Protein AF-A0A5P1E4Q1-F1 (afdb_monomer_lite)

pLDDT: mean 75.55, std 17.25, range [30.95, 95.62]

InterPro domains:
  IPR004159 Putative S-adenosyl-L-methionine-dependent methyltransferase [PF03141] (43-93)
  IPR004159 Putative S-adenosyl-L-methionine-dependent methyltransferase [PTHR10108] (2-93)

Foldseek 3Di:
DDPVVLLVVLLVVCVPCVVVVFDPVPPPDDDDPDDDDDPPPRPQAAEAEAQDCPQVSNVVSCVVVVRNYQYHYHHDPVDDDNPVNCVVVVVDGPDDPPPDDDDD

Radius of gyration: 17.23 Å; chains: 1; bounding box: 42×38×37 Å

Secondary structure (DSSP, 8-state):
--HHHHHHHHHHHHHHHGGGGSGGGTTTSPPPTTS-----------EEEETT-TTSHHHHHHHHTT---EEEE---TTS---HHHHHHTT---TT---------

Structure (mmCIF, N/CA/C/O backbone):
data_AF-A0A5P1E4Q1-F1
#
_entry.id   AF-A0A5P1E4Q1-F1
#
loop_
_atom_site.group_PDB
_atom_site.id
_atom_site.type_symbol
_atom_site.label_atom_id
_atom_site.label_alt_id
_atom_site.label_comp_id
_atom_site.label_asym_id
_atom_site.label_entity_id
_atom_site.label_seq_id
_atom_site.pdbx_PDB_ins_code
_atom_site.Cartn_x
_atom_site.Cartn_y
_atom_site.Cartn_z
_atom_site.occupancy
_atom_site.B_iso_or_equiv
_atom_site.auth_seq_id
_atom_site.auth_comp_id
_atom_site.auth_asym_id
_atom_site.auth_atom_id
_atom_site.pdbx_PDB_model_num
ATOM 1 N N . MET A 1 1 ? 16.641 -6.407 -5.308 1.00 63.12 1 MET A N 1
ATOM 2 C CA . MET A 1 1 ? 15.874 -6.290 -4.055 1.00 63.12 1 MET A CA 1
ATOM 3 C C . MET A 1 1 ? 15.305 -7.660 -3.767 1.00 63.12 1 MET A C 1
ATOM 5 O O . MET A 1 1 ? 14.721 -8.235 -4.678 1.00 63.12 1 MET A O 1
ATOM 9 N N . ASP A 1 2 ? 15.568 -8.203 -2.584 1.00 84.50 2 ASP A N 1
ATOM 10 C CA . ASP A 1 2 ? 15.054 -9.510 -2.172 1.00 84.50 2 ASP A CA 1
ATOM 11 C C . ASP A 1 2 ? 13.613 -9.373 -1.643 1.00 84.50 2 ASP A C 1
ATOM 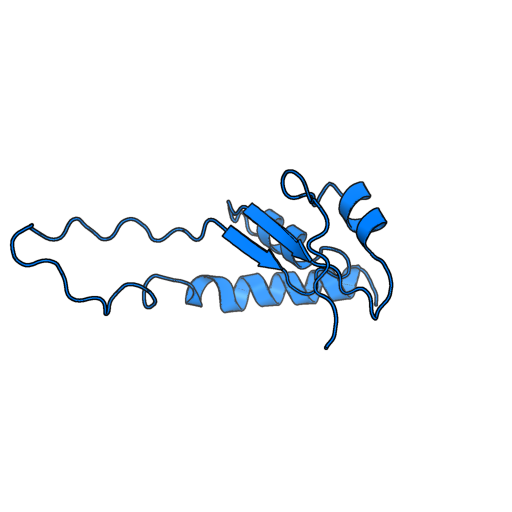13 O O . ASP A 1 2 ? 13.291 -8.403 -0.956 1.00 84.50 2 ASP A O 1
ATOM 17 N N . LEU A 1 3 ? 12.742 -10.333 -1.970 1.00 81.38 3 LEU A N 1
ATOM 18 C CA . LEU A 1 3 ? 11.344 -10.363 -1.520 1.00 81.38 3 LEU A CA 1
ATOM 19 C C . LEU A 1 3 ? 11.251 -10.460 0.007 1.00 81.38 3 LEU A C 1
ATOM 21 O O . LEU A 1 3 ? 10.369 -9.849 0.612 1.00 81.38 3 LEU A O 1
ATOM 25 N N . ALA A 1 4 ? 12.160 -11.214 0.633 1.00 86.62 4 ALA A N 1
ATOM 26 C CA . ALA A 1 4 ? 12.176 -11.370 2.083 1.00 86.62 4 ALA A CA 1
ATOM 27 C C . ALA A 1 4 ? 12.549 -10.056 2.785 1.00 86.62 4 ALA A C 1
ATOM 29 O O . ALA A 1 4 ? 11.911 -9.670 3.765 1.00 86.62 4 ALA A O 1
ATOM 30 N N . GLU A 1 5 ? 13.538 -9.339 2.251 1.00 89.69 5 GLU A N 1
ATOM 31 C CA . GLU A 1 5 ? 13.937 -8.021 2.745 1.00 89.69 5 GLU A CA 1
ATOM 32 C C . GLU A 1 5 ? 12.804 -6.990 2.595 1.00 89.69 5 GLU A C 1
ATOM 34 O O . GLU A 1 5 ? 12.488 -6.277 3.550 1.00 89.69 5 GLU A O 1
ATOM 39 N N . ASP A 1 6 ? 12.142 -6.941 1.431 1.00 85.75 6 ASP A N 1
ATOM 40 C CA . ASP A 1 6 ? 11.003 -6.042 1.188 1.00 85.75 6 ASP A CA 1
ATOM 41 C C . ASP A 1 6 ? 9.855 -6.312 2.176 1.00 85.75 6 ASP A C 1
ATOM 43 O O . ASP A 1 6 ? 9.340 -5.387 2.811 1.00 85.75 6 ASP A O 1
ATOM 47 N N . ALA A 1 7 ? 9.515 -7.585 2.400 1.00 89.44 7 ALA A N 1
ATOM 48 C CA . ALA A 1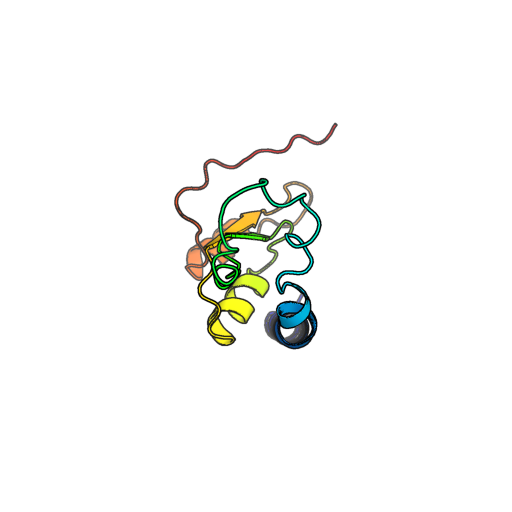 7 ? 8.479 -7.976 3.350 1.00 89.44 7 ALA A CA 1
ATOM 49 C C . ALA A 1 7 ? 8.818 -7.569 4.795 1.00 89.44 7 ALA A C 1
ATOM 51 O O . ALA A 1 7 ? 7.956 -7.056 5.513 1.00 89.44 7 ALA A O 1
ATOM 52 N N . LEU A 1 8 ? 10.060 -7.776 5.245 1.00 92.75 8 LEU A N 1
ATOM 53 C CA . LEU A 1 8 ? 10.492 -7.388 6.593 1.00 92.75 8 LEU A CA 1
ATOM 54 C C . LEU A 1 8 ? 10.404 -5.872 6.806 1.00 92.75 8 LEU A C 1
ATOM 56 O O . LEU A 1 8 ? 9.906 -5.418 7.845 1.00 92.75 8 LEU A O 1
ATOM 60 N N . ASN A 1 9 ? 10.830 -5.098 5.807 1.00 93.50 9 ASN A N 1
ATOM 61 C CA . ASN A 1 9 ? 10.782 -3.641 5.842 1.00 93.50 9 ASN A CA 1
ATOM 62 C C . ASN A 1 9 ? 9.338 -3.131 5.944 1.00 93.50 9 ASN A C 1
ATOM 64 O O . ASN A 1 9 ? 9.023 -2.349 6.846 1.00 93.50 9 ASN A O 1
ATOM 68 N N . TRP A 1 10 ? 8.434 -3.616 5.087 1.00 94.31 10 TRP A N 1
ATOM 69 C CA . TRP A 1 10 ? 7.042 -3.157 5.083 1.00 94.31 10 TRP A CA 1
ATOM 70 C C . TRP A 1 10 ? 6.244 -3.608 6.304 1.00 94.31 10 TRP A C 1
ATOM 72 O O . TRP A 1 10 ? 5.479 -2.812 6.851 1.00 94.31 10 TRP A O 1
ATOM 82 N N . ASN A 1 11 ? 6.459 -4.831 6.798 1.00 94.88 11 ASN A N 1
ATOM 83 C CA . ASN A 1 11 ? 5.842 -5.285 8.047 1.00 94.88 11 ASN A CA 1
ATOM 84 C C . ASN A 1 11 ? 6.247 -4.389 9.226 1.00 94.88 11 ASN A C 1
ATOM 86 O O . ASN A 1 11 ? 5.404 -4.002 10.040 1.00 94.88 11 ASN A O 1
ATOM 90 N N . SER A 1 12 ? 7.528 -4.016 9.294 1.00 95.62 12 SER A N 1
ATOM 91 C CA . SER A 1 12 ? 8.040 -3.109 10.324 1.00 95.62 12 SER A CA 1
ATOM 92 C C . SER A 1 12 ? 7.440 -1.708 10.184 1.00 95.62 12 SER A C 1
ATOM 94 O O . SER A 1 12 ? 6.994 -1.127 11.173 1.00 95.62 12 SER A O 1
ATOM 96 N N . ALA A 1 13 ? 7.357 -1.181 8.960 1.00 94.06 13 ALA A N 1
ATOM 97 C CA . ALA A 1 13 ? 6.779 0.132 8.692 1.00 94.06 13 ALA A CA 1
ATOM 98 C C . ALA A 1 13 ? 5.290 0.202 9.075 1.00 94.06 13 ALA A C 1
ATOM 100 O O . ALA A 1 13 ? 4.888 1.096 9.821 1.00 94.06 13 ALA A O 1
ATOM 101 N N . VAL A 1 14 ? 4.474 -0.764 8.637 1.00 93.19 14 VAL A N 1
ATOM 102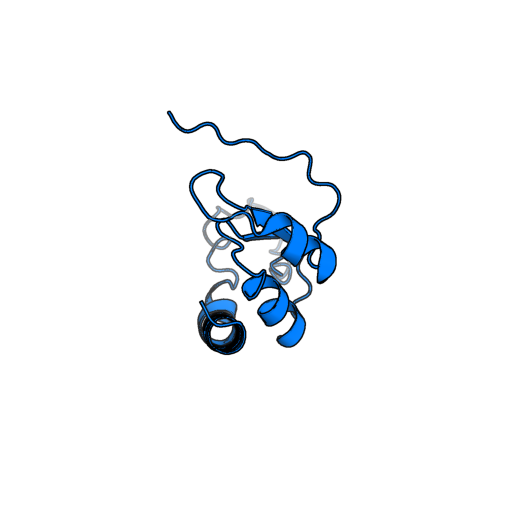 C CA . VAL A 1 14 ? 3.045 -0.823 8.989 1.00 93.19 14 VAL A CA 1
ATOM 103 C C . VAL A 1 14 ? 2.872 -0.906 10.504 1.00 93.19 14 VAL A C 1
ATOM 105 O O . VAL A 1 14 ? 2.067 -0.171 11.072 1.00 93.19 14 VAL A O 1
ATOM 108 N N . ARG A 1 15 ? 3.660 -1.745 11.185 1.00 92.38 15 ARG A N 1
ATOM 109 C CA . ARG A 1 15 ? 3.602 -1.869 12.645 1.00 92.38 15 ARG A CA 1
ATOM 110 C C . ARG A 1 15 ? 3.917 -0.554 13.364 1.00 92.38 15 ARG A C 1
ATOM 112 O O . ARG A 1 15 ? 3.235 -0.230 14.333 1.00 92.38 15 ARG A O 1
ATOM 119 N N . ASN A 1 16 ? 4.935 0.175 12.913 1.00 93.00 16 ASN A N 1
ATOM 120 C CA . ASN A 1 16 ? 5.441 1.357 13.613 1.00 93.00 16 ASN A CA 1
ATOM 121 C C . ASN A 1 16 ? 4.624 2.623 13.333 1.00 93.00 16 ASN A C 1
ATOM 123 O O . ASN A 1 16 ? 4.472 3.456 14.223 1.00 93.00 16 ASN A O 1
ATOM 127 N N . TYR A 1 17 ? 4.104 2.776 12.113 1.00 88.19 17 TYR A N 1
ATOM 128 C CA . TYR A 1 17 ? 3.514 4.040 11.669 1.00 88.19 17 TYR A CA 1
ATOM 129 C C . TYR A 1 17 ? 1.988 4.014 11.554 1.00 88.19 17 TYR A C 1
ATOM 131 O O . TYR A 1 17 ? 1.370 5.071 11.638 1.00 88.19 17 TYR A O 1
ATOM 139 N N . TRP A 1 18 ? 1.344 2.848 11.410 1.00 87.00 18 TRP A N 1
ATOM 140 C CA . TRP A 1 18 ? -0.105 2.794 11.158 1.00 87.00 18 TRP A CA 1
ATOM 141 C C . TRP A 1 18 ? -0.947 3.446 12.261 1.00 87.00 18 TRP A C 1
ATOM 143 O O . TRP A 1 18 ? -1.948 4.099 11.976 1.00 87.00 18 TRP A O 1
ATOM 153 N N . SER A 1 19 ? -0.545 3.297 13.525 1.00 82.06 19 SER A N 1
ATOM 154 C CA . SER A 1 19 ? -1.239 3.911 14.666 1.00 82.06 19 SER A CA 1
ATOM 155 C C . SER A 1 19 ? -1.154 5.439 14.675 1.00 82.06 19 SER A C 1
ATOM 157 O O . SER A 1 19 ? -2.021 6.085 15.260 1.00 82.06 19 SER A O 1
ATOM 159 N N . LEU A 1 20 ? -0.154 6.025 14.009 1.00 82.19 20 LEU A N 1
ATOM 160 C CA . LEU A 1 20 ? 0.020 7.476 13.919 1.00 82.19 20 LEU A CA 1
ATOM 161 C C . LEU A 1 20 ? -0.980 8.128 12.958 1.00 82.19 20 LEU A C 1
ATOM 163 O O . LEU A 1 20 ? -1.163 9.338 12.998 1.00 82.19 20 LEU A O 1
ATOM 167 N N . LEU A 1 21 ? -1.656 7.336 12.121 1.00 75.50 21 LEU A N 1
ATOM 168 C CA . LEU A 1 21 ? -2.635 7.821 11.146 1.00 75.50 21 LEU A CA 1
ATOM 169 C C . LEU A 1 21 ? -4.055 8.010 11.746 1.00 75.50 21 LEU A C 1
ATOM 171 O O . LEU A 1 21 ? -5.025 8.213 11.017 1.00 75.50 21 LEU A O 1
ATOM 175 N N . SER A 1 22 ? -4.180 7.927 13.078 1.00 62.94 22 SER A N 1
ATOM 176 C CA . SER A 1 22 ? -5.393 8.174 13.888 1.00 62.94 22 SER A CA 1
ATOM 177 C C . SER A 1 22 ? -5.781 9.690 13.925 1.00 62.94 22 SER A C 1
ATOM 179 O O . SER A 1 22 ? -4.965 10.503 13.498 1.00 62.94 22 SER A O 1
ATOM 181 N N . PRO A 1 23 ? -6.982 10.132 14.392 1.00 61.81 23 PRO A N 1
ATOM 182 C CA . PRO A 1 23 ? -7.798 11.248 13.843 1.00 61.81 23 PRO A CA 1
ATOM 183 C C . PRO A 1 23 ? -7.303 12.678 14.068 1.00 61.81 23 PRO A C 1
ATOM 185 O O . PRO A 1 23 ? -8.091 13.617 13.981 1.00 61.81 23 PRO A O 1
ATOM 188 N N . LEU A 1 24 ? -6.020 12.906 14.312 1.00 52.78 24 LEU A N 1
ATOM 189 C CA . LEU A 1 24 ? -5.497 14.269 14.421 1.00 52.78 24 LEU A CA 1
ATOM 190 C C . LEU A 1 24 ? -5.620 15.054 13.103 1.00 52.78 24 LEU A C 1
ATOM 192 O O . LEU A 1 24 ? -5.578 16.274 13.113 1.00 52.78 24 LEU A O 1
ATOM 196 N N . ILE A 1 25 ? -5.857 14.373 11.978 1.00 53.50 25 ILE A N 1
ATOM 197 C CA . ILE A 1 25 ? -6.011 14.998 10.655 1.00 53.50 25 ILE A CA 1
ATOM 198 C C . ILE A 1 25 ? -7.399 15.648 10.452 1.00 53.50 25 ILE A C 1
ATOM 200 O O . ILE A 1 25 ? -7.575 16.422 9.518 1.00 53.50 25 ILE A O 1
ATOM 204 N N . PHE A 1 26 ? -8.388 15.361 11.313 1.00 50.94 26 PHE A N 1
ATOM 205 C CA . PHE A 1 26 ? -9.761 15.888 11.187 1.00 50.94 26 PHE A CA 1
ATOM 206 C C . PHE A 1 26 ? -10.216 16.753 12.374 1.00 50.94 26 PHE A C 1
ATOM 208 O O . PHE A 1 26 ? -11.344 17.240 12.367 1.00 50.94 26 PHE A O 1
ATOM 215 N N . SER A 1 27 ? -9.372 16.943 13.392 1.00 52.00 27 SER A N 1
ATOM 216 C CA . SER A 1 27 ? -9.780 17.583 14.652 1.00 52.00 27 SER A CA 1
ATOM 217 C C . SER A 1 27 ? -9.907 19.109 14.571 1.00 52.00 27 SER A C 1
ATOM 219 O O . SER A 1 27 ? -10.615 19.699 15.386 1.00 52.00 27 SER A O 1
ATOM 221 N N . ASP A 1 28 ? -9.249 19.749 13.601 1.00 56.22 28 ASP A N 1
ATOM 222 C CA . ASP A 1 28 ? -9.039 21.205 13.638 1.00 56.22 28 ASP A CA 1
ATOM 223 C C . ASP A 1 28 ? -10.013 21.989 12.747 1.00 56.22 28 ASP A C 1
ATOM 225 O O . ASP A 1 28 ? -9.990 23.221 12.719 1.00 56.22 28 ASP A O 1
ATOM 229 N N . HIS A 1 29 ? -10.901 21.300 12.022 1.00 61.47 29 HIS A N 1
ATOM 230 C CA . HIS A 1 29 ? -11.951 21.980 11.270 1.00 61.47 29 HIS A CA 1
ATOM 231 C C . HIS A 1 29 ? -13.001 22.526 12.255 1.00 61.47 29 HIS A C 1
ATOM 233 O O . HIS A 1 29 ? -13.518 21.752 13.065 1.00 61.47 29 HIS A O 1
ATOM 239 N N . PRO A 1 30 ? -13.350 23.829 12.211 1.00 62.59 30 PRO A N 1
ATOM 240 C CA . PRO A 1 30 ? -14.330 24.399 13.126 1.00 62.59 30 PRO A CA 1
ATOM 241 C C . PRO A 1 30 ? -15.644 23.622 13.065 1.00 62.59 30 PRO A C 1
ATOM 243 O O . PRO A 1 30 ? -16.249 23.486 11.998 1.00 62.59 30 PRO A O 1
ATOM 246 N N . LYS A 1 31 ? -16.075 23.105 14.217 1.00 61.84 31 LYS A N 1
ATOM 247 C CA . LYS A 1 31 ? -17.351 22.404 14.363 1.00 61.84 31 LYS A CA 1
ATOM 248 C C . LYS A 1 31 ? -18.487 23.349 13.980 1.00 61.84 31 LYS A C 1
ATOM 250 O O . LYS A 1 31 ? -18.482 24.524 14.354 1.00 61.84 31 LYS A O 1
ATOM 255 N N . ARG A 1 32 ? -19.451 22.852 13.203 1.00 63.94 32 ARG A N 1
ATOM 256 C CA . ARG A 1 32 ? -20.632 23.627 12.806 1.00 63.94 32 ARG A CA 1
ATOM 257 C C . ARG A 1 32 ? -21.383 24.047 14.083 1.00 63.94 32 ARG A C 1
ATOM 259 O O . ARG A 1 32 ? -21.667 23.175 14.900 1.00 63.94 32 ARG A O 1
ATOM 266 N N . PRO A 1 33 ? -21.706 25.336 14.295 1.00 55.34 33 PRO A N 1
ATOM 267 C CA . PRO A 1 33 ? -22.431 25.747 15.493 1.00 55.34 33 PRO A CA 1
ATOM 268 C C . PRO A 1 33 ? -23.844 25.149 15.466 1.00 55.34 33 PRO A C 1
ATOM 270 O O . PRO A 1 33 ? -24.608 25.473 14.557 1.00 55.34 33 PRO A O 1
ATOM 273 N N . GLY A 1 34 ? -24.196 24.305 16.441 1.00 62.06 34 GLY A N 1
ATOM 274 C CA . GLY A 1 34 ? -25.594 23.943 16.717 1.00 62.06 34 GLY A CA 1
ATOM 275 C C . GLY A 1 34 ? -25.953 22.459 16.812 1.00 62.06 34 GLY A C 1
ATOM 276 O O . GLY A 1 34 ? -27.055 22.176 17.265 1.00 62.06 34 GLY A O 1
ATOM 277 N N . ASP A 1 35 ? -25.065 21.528 16.468 1.00 62.50 35 ASP A N 1
ATOM 278 C CA . ASP A 1 35 ? -25.334 20.091 16.603 1.00 62.50 35 ASP A CA 1
ATOM 279 C C . ASP A 1 35 ? -24.440 19.526 1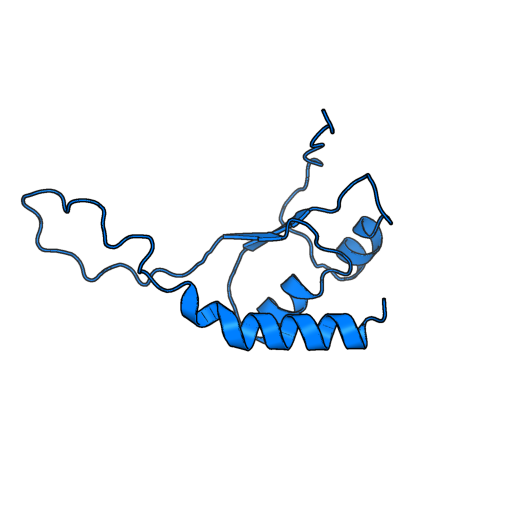7.723 1.00 62.50 35 ASP A C 1
ATOM 281 O O . ASP A 1 35 ? -23.231 19.765 17.713 1.00 62.50 35 ASP A O 1
ATOM 285 N N . GLU A 1 36 ? -25.011 18.835 18.721 1.00 66.38 36 GLU A N 1
ATOM 286 C CA . GLU A 1 36 ? -24.229 18.064 19.702 1.00 66.38 36 GLU A CA 1
ATOM 287 C C . GLU A 1 36 ? -23.216 17.201 18.944 1.00 66.38 36 GLU A C 1
ATOM 289 O O . GLU A 1 36 ? -23.612 16.498 18.013 1.00 66.38 36 GLU A O 1
ATOM 294 N N . ASP A 1 37 ? -21.924 17.273 19.289 1.00 60.06 37 ASP A N 1
ATOM 295 C CA . ASP A 1 37 ? -20.902 16.547 18.534 1.00 60.06 37 ASP A CA 1
ATOM 296 C C . ASP A 1 37 ? -21.229 15.049 18.549 1.00 60.06 37 ASP A C 1
ATOM 298 O O . ASP A 1 37 ? -21.124 14.417 19.611 1.00 60.06 37 ASP A O 1
ATOM 302 N N . PRO A 1 38 ? -21.581 14.434 17.402 1.00 62.78 38 PRO A N 1
ATOM 303 C CA . PRO A 1 38 ? -21.584 12.989 17.344 1.00 62.78 38 PRO A CA 1
ATOM 304 C C . PRO A 1 38 ? -20.176 12.532 17.727 1.00 62.78 38 PRO A C 1
ATOM 306 O O . PRO A 1 38 ? -19.186 13.153 17.323 1.00 62.78 38 PRO A O 1
ATOM 309 N N . SER A 1 39 ? -20.076 11.454 18.516 1.00 58.97 39 SER A N 1
ATOM 310 C CA . SER A 1 39 ? -18.778 10.817 18.767 1.00 58.97 39 SER A CA 1
ATOM 311 C C . SER A 1 39 ? -18.061 10.697 17.424 1.00 58.97 39 SER A C 1
ATOM 313 O O . SER A 1 39 ? -18.701 10.215 16.479 1.00 58.97 39 SER A O 1
ATOM 315 N N . PRO A 1 40 ? -16.810 11.188 17.298 1.00 55.25 40 PRO A N 1
ATOM 316 C CA . PRO A 1 40 ? -16.151 11.246 16.008 1.00 55.25 40 PRO A CA 1
ATOM 317 C C . PRO A 1 40 ? -16.258 9.854 15.393 1.00 55.25 40 PRO A C 1
ATOM 319 O O . PRO A 1 40 ? -15.956 8.874 16.088 1.00 55.25 40 PRO A O 1
ATOM 322 N N . PRO A 1 41 ? -16.767 9.730 14.151 1.00 58.41 41 PRO A N 1
ATOM 323 C CA . PRO A 1 41 ? -16.836 8.426 13.519 1.00 58.41 41 PRO A CA 1
ATOM 324 C C . PRO A 1 41 ? -15.441 7.827 13.631 1.00 58.41 41 PRO A C 1
ATOM 326 O O . PRO A 1 41 ? -14.470 8.546 13.384 1.00 58.41 41 PRO A O 1
ATOM 329 N N . PHE A 1 42 ? -15.335 6.559 14.052 1.00 57.69 42 PHE A N 1
ATOM 330 C CA . PHE A 1 42 ? -14.054 5.855 14.046 1.00 57.69 42 PHE A CA 1
ATOM 331 C C . PHE A 1 42 ? -13.412 6.144 12.694 1.00 57.69 42 PHE A C 1
ATOM 333 O O . PHE A 1 42 ? -13.932 5.745 11.649 1.00 57.69 42 PHE A O 1
ATOM 340 N N . ASN A 1 43 ? -12.346 6.935 12.710 1.00 56.91 43 ASN A N 1
ATOM 341 C CA . ASN A 1 43 ? -11.695 7.479 11.533 1.00 56.91 43 ASN A CA 1
ATOM 342 C C . ASN A 1 43 ? -10.856 6.358 10.925 1.00 56.91 43 ASN A C 1
ATOM 344 O O . ASN A 1 43 ? -9.632 6.306 10.991 1.00 56.91 43 ASN A O 1
ATOM 348 N N . MET A 1 44 ? -11.553 5.369 10.394 1.00 69.50 44 MET A N 1
ATOM 349 C CA . MET A 1 44 ? -10.925 4.230 9.782 1.00 69.50 44 MET A CA 1
ATOM 350 C C . MET A 1 44 ? -10.363 4.713 8.455 1.00 69.50 44 MET A C 1
ATOM 352 O O . MET A 1 44 ? -11.120 5.156 7.593 1.00 69.50 44 MET A O 1
ATOM 356 N N . LEU A 1 45 ? -9.045 4.642 8.285 1.00 76.50 45 LEU A N 1
ATOM 357 C CA . LEU A 1 45 ? -8.445 4.763 6.963 1.00 76.50 45 LEU A CA 1
ATOM 358 C C . LEU A 1 45 ? -9.099 3.736 6.041 1.00 76.50 45 LEU A C 1
ATOM 360 O O . LEU A 1 45 ? -9.251 2.575 6.417 1.00 76.50 45 LEU A O 1
ATOM 364 N N . ARG A 1 46 ? -9.521 4.172 4.853 1.00 80.56 46 ARG A N 1
ATOM 365 C CA . ARG A 1 46 ? -10.200 3.306 3.874 1.00 80.56 46 ARG A CA 1
ATOM 366 C C . ARG A 1 46 ? -9.457 3.201 2.563 1.00 80.56 46 ARG A C 1
ATOM 368 O O . ARG A 1 46 ? -9.552 2.160 1.935 1.00 80.56 46 ARG A O 1
ATOM 375 N N . ASN A 1 47 ? -8.736 4.246 2.173 1.00 86.19 47 ASN A N 1
ATOM 376 C CA . ASN A 1 47 ? -8.038 4.323 0.899 1.00 86.19 47 ASN A CA 1
ATOM 377 C C . ASN A 1 47 ? -6.570 4.644 1.157 1.00 86.19 47 ASN A C 1
ATOM 379 O O . ASN A 1 47 ? -6.260 5.556 1.922 1.00 86.19 47 ASN A O 1
ATOM 383 N N . VAL A 1 48 ? -5.686 3.897 0.515 1.00 87.44 48 VAL A N 1
ATOM 384 C CA . VAL A 1 48 ? -4.237 4.060 0.567 1.00 87.44 48 VAL A CA 1
ATOM 385 C C . VAL A 1 48 ? -3.741 4.110 -0.871 1.00 87.44 48 VAL A C 1
ATOM 387 O O . VAL A 1 48 ? -4.151 3.310 -1.707 1.00 87.44 48 VAL A O 1
ATOM 390 N N . LEU A 1 49 ? -2.868 5.062 -1.168 1.00 90.94 49 LEU A N 1
ATOM 391 C CA . LEU A 1 49 ? -2.204 5.163 -2.459 1.00 90.94 49 LEU A CA 1
ATOM 392 C C . LEU A 1 49 ? -0.732 4.818 -2.249 1.00 90.94 49 LEU A C 1
ATOM 394 O O . LEU A 1 49 ? -0.011 5.566 -1.591 1.00 90.94 49 LEU A O 1
ATOM 398 N N . ASP A 1 50 ? -0.303 3.676 -2.773 1.00 89.94 50 ASP A N 1
ATOM 399 C CA . ASP A 1 50 ? 1.095 3.266 -2.756 1.00 89.94 50 ASP A CA 1
ATOM 400 C C . ASP A 1 50 ? 1.789 3.812 -4.006 1.00 89.94 50 ASP A C 1
ATOM 402 O O . ASP A 1 50 ? 1.641 3.280 -5.105 1.00 89.94 50 ASP A O 1
ATOM 406 N N . MET A 1 51 ? 2.513 4.918 -3.845 1.00 89.81 51 MET A N 1
ATOM 407 C CA . MET A 1 51 ? 3.098 5.672 -4.958 1.00 89.81 51 MET A CA 1
ATOM 408 C C . MET A 1 51 ? 4.313 4.997 -5.613 1.00 89.81 51 MET A C 1
ATOM 410 O O . MET A 1 51 ? 4.746 5.423 -6.683 1.00 89.81 51 MET A O 1
ATOM 414 N N . ASN A 1 52 ? 4.891 3.976 -4.983 1.00 87.88 52 ASN A N 1
ATOM 415 C CA . ASN A 1 52 ? 6.021 3.234 -5.528 1.00 87.88 52 ASN A CA 1
ATOM 416 C C . ASN A 1 52 ? 5.927 1.784 -5.069 1.00 87.88 52 ASN A C 1
ATOM 418 O O . ASN A 1 52 ? 6.719 1.326 -4.243 1.00 87.88 52 ASN A O 1
ATOM 422 N N . ALA A 1 53 ? 4.951 1.077 -5.633 1.00 87.69 53 ALA A N 1
ATOM 423 C CA . ALA A 1 53 ? 4.527 -0.221 -5.131 1.00 87.69 53 ALA A CA 1
ATOM 424 C C . ALA A 1 53 ? 5.612 -1.299 -5.187 1.00 87.69 53 ALA A C 1
ATOM 426 O O . ALA A 1 53 ? 5.513 -2.287 -4.465 1.00 87.69 53 ALA A O 1
ATOM 427 N N . ARG A 1 54 ? 6.665 -1.124 -6.002 1.00 86.56 54 ARG A N 1
ATOM 428 C CA . ARG A 1 54 ? 7.763 -2.095 -6.165 1.00 86.56 54 ARG A CA 1
ATOM 429 C C . ARG A 1 54 ? 7.206 -3.516 -6.320 1.00 86.56 54 ARG A C 1
ATOM 431 O O . ARG A 1 54 ? 6.528 -3.779 -7.299 1.00 86.56 54 ARG A O 1
ATOM 438 N N . LEU A 1 55 ? 7.449 -4.411 -5.363 1.00 87.56 55 LEU A N 1
ATOM 439 C CA . LEU A 1 55 ? 7.016 -5.814 -5.389 1.00 87.56 55 LEU A CA 1
ATOM 440 C C . LEU A 1 55 ? 5.627 -6.038 -4.752 1.00 87.56 55 LEU A C 1
ATOM 442 O O . LEU A 1 55 ? 5.188 -7.173 -4.603 1.00 87.56 55 LEU A O 1
ATOM 446 N N . GLY A 1 56 ? 4.936 -4.968 -4.352 1.00 87.69 56 GLY A N 1
ATOM 447 C CA . GLY A 1 56 ? 3.647 -4.997 -3.660 1.00 87.69 56 GLY A CA 1
ATOM 448 C C . GLY A 1 56 ? 3.737 -5.312 -2.162 1.00 87.69 56 GLY A C 1
ATOM 449 O O . GLY A 1 56 ? 2.715 -5.597 -1.534 1.00 87.69 56 GLY A O 1
ATOM 450 N N . GLY A 1 57 ? 4.936 -5.260 -1.567 1.00 90.81 57 GLY A N 1
ATOM 451 C CA . GLY A 1 57 ? 5.166 -5.627 -0.167 1.00 90.81 57 GLY A CA 1
ATOM 452 C C . GLY A 1 57 ? 4.390 -4.781 0.843 1.00 90.81 57 GLY A C 1
ATOM 453 O O . GLY A 1 57 ? 3.998 -5.292 1.892 1.00 90.81 57 GLY A O 1
ATOM 454 N N . PHE A 1 58 ? 4.079 -3.523 0.518 1.00 91.38 58 PHE A N 1
ATOM 455 C CA . PHE A 1 58 ? 3.263 -2.680 1.389 1.00 91.38 58 PHE A CA 1
ATOM 456 C C . PHE A 1 58 ? 1.821 -3.189 1.500 1.00 91.38 58 PHE A C 1
ATOM 458 O O . PHE A 1 58 ? 1.297 -3.324 2.607 1.00 91.38 58 PHE A O 1
ATOM 465 N N . TYR A 1 59 ? 1.194 -3.553 0.376 1.00 90.81 59 TYR A N 1
ATOM 466 C CA . TYR A 1 59 ? -0.141 -4.153 0.379 1.00 90.81 59 TYR A CA 1
ATOM 467 C C . TYR A 1 59 ? -0.158 -5.489 1.131 1.00 90.81 59 TYR A C 1
ATOM 469 O O . TYR A 1 59 ? -1.030 -5.712 1.973 1.00 90.81 59 TYR A O 1
ATOM 477 N N . ALA A 1 60 ? 0.847 -6.339 0.901 1.00 90.69 60 ALA A N 1
ATOM 478 C CA . ALA A 1 60 ? 1.001 -7.601 1.622 1.00 90.69 60 ALA A CA 1
ATOM 479 C C . ALA A 1 60 ? 1.114 -7.390 3.144 1.00 90.69 60 ALA A C 1
ATOM 481 O O . ALA A 1 60 ? 0.455 -8.080 3.922 1.00 90.69 60 ALA A O 1
ATOM 482 N N . ALA A 1 61 ? 1.901 -6.404 3.580 1.00 93.56 61 ALA A N 1
ATOM 483 C CA . ALA A 1 61 ? 2.050 -6.069 4.993 1.00 93.56 61 ALA A CA 1
ATOM 484 C C . ALA A 1 61 ? 0.741 -5.556 5.618 1.00 93.56 61 ALA A C 1
ATOM 486 O O . ALA A 1 61 ? 0.416 -5.910 6.752 1.00 93.56 61 ALA A O 1
ATOM 487 N N . LEU A 1 62 ? -0.044 -4.759 4.884 1.00 91.62 62 LEU A N 1
ATOM 488 C CA . LEU A 1 62 ? -1.358 -4.285 5.334 1.00 91.62 62 LEU A CA 1
ATOM 489 C C . LEU A 1 62 ? -2.364 -5.432 5.487 1.00 91.62 62 LEU A C 1
ATOM 491 O O . LEU A 1 62 ? -3.071 -5.484 6.498 1.00 91.62 62 LEU A O 1
ATOM 495 N N . LEU A 1 63 ? -2.388 -6.367 4.532 1.00 89.25 63 LEU A N 1
ATOM 496 C CA . LEU A 1 63 ? -3.199 -7.583 4.614 1.00 89.25 63 LEU A CA 1
ATOM 497 C C . LEU A 1 63 ? -2.799 -8.440 5.819 1.00 89.25 63 LEU A C 1
ATOM 499 O O . LEU A 1 63 ? -3.657 -8.796 6.627 1.00 89.25 63 LEU A O 1
ATOM 503 N N . ASN A 1 64 ? -1.501 -8.702 5.994 1.00 91.56 64 ASN A N 1
ATOM 504 C CA . ASN A 1 64 ? -0.978 -9.476 7.124 1.00 91.56 64 ASN A CA 1
ATOM 505 C C . ASN A 1 64 ? -1.289 -8.825 8.478 1.00 91.56 64 ASN A C 1
ATOM 507 O O . ASN A 1 64 ? -1.547 -9.517 9.460 1.00 91.56 64 ASN A O 1
ATOM 511 N N . ALA A 1 65 ? -1.300 -7.492 8.539 1.00 90.44 65 ALA A N 1
ATOM 512 C CA . ALA A 1 65 ? -1.665 -6.728 9.729 1.00 90.44 65 ALA A CA 1
ATOM 513 C C . ALA A 1 65 ? -3.190 -6.575 9.930 1.00 90.44 65 ALA A C 1
ATOM 515 O O . ALA A 1 65 ? -3.614 -5.835 10.827 1.00 90.44 65 ALA A O 1
ATOM 516 N N . GLY A 1 66 ? -4.015 -7.225 9.098 1.00 89.12 66 GLY A N 1
ATOM 517 C CA . GLY A 1 66 ? -5.476 -7.216 9.190 1.00 89.12 66 GLY A CA 1
ATOM 518 C C . GLY A 1 66 ? -6.110 -5.853 8.906 1.00 89.12 66 GLY A C 1
ATOM 519 O O . GLY A 1 66 ? -7.170 -5.539 9.450 1.00 89.12 66 GLY A O 1
ATOM 520 N N . LYS A 1 67 ? -5.459 -4.995 8.110 1.00 87.88 67 LYS A N 1
ATOM 521 C CA . LYS A 1 67 ? -5.977 -3.658 7.790 1.00 87.88 67 LYS A CA 1
ATOM 522 C C . LYS A 1 67 ? -6.966 -3.741 6.632 1.00 87.88 67 LYS A C 1
ATOM 524 O O . LYS A 1 67 ? -6.598 -4.029 5.500 1.00 87.88 67 LYS A O 1
ATOM 529 N N . SER A 1 68 ? -8.231 -3.435 6.915 1.00 84.00 68 SER A N 1
ATOM 530 C CA . SER A 1 68 ? -9.294 -3.384 5.906 1.00 84.00 68 SER A CA 1
ATOM 531 C C . SER A 1 68 ? -9.243 -2.070 5.115 1.00 84.00 68 SER A C 1
ATOM 533 O O . SER A 1 68 ? -10.049 -1.167 5.352 1.00 84.00 68 SER A O 1
ATOM 535 N N . VAL A 1 69 ? -8.302 -1.968 4.174 1.00 85.81 69 VAL A N 1
ATOM 536 C CA . VAL A 1 69 ? -8.118 -0.795 3.306 1.00 85.81 69 VAL A CA 1
ATOM 537 C C . VAL A 1 69 ? -8.066 -1.158 1.828 1.00 85.81 69 VAL A C 1
ATOM 539 O O . VAL A 1 69 ? -7.672 -2.255 1.443 1.00 85.81 69 VAL A O 1
ATOM 542 N N . TRP A 1 70 ? -8.465 -0.208 0.995 1.00 87.00 70 TRP A N 1
ATOM 543 C CA . TRP A 1 70 ? -8.347 -0.261 -0.452 1.00 87.00 70 TRP A CA 1
ATOM 544 C C . TRP A 1 70 ? -7.032 0.393 -0.834 1.00 87.00 70 TRP A C 1
ATOM 546 O O . TRP A 1 70 ? -6.814 1.563 -0.526 1.00 87.00 70 TRP A O 1
ATOM 556 N N . VAL A 1 71 ? -6.147 -0.363 -1.475 1.00 88.12 71 VAL A N 1
ATOM 557 C CA . VAL A 1 71 ? -4.818 0.128 -1.841 1.00 88.12 71 VAL A CA 1
ATOM 558 C C . VAL A 1 71 ? -4.725 0.243 -3.342 1.00 88.12 71 VAL A C 1
ATOM 560 O O . VAL A 1 71 ? -4.941 -0.748 -4.033 1.00 88.12 71 VAL A O 1
ATOM 563 N N . ILE A 1 72 ? -4.423 1.433 -3.848 1.00 89.88 72 ILE A N 1
ATOM 564 C CA . ILE A 1 72 ? -4.115 1.664 -5.258 1.00 89.88 72 ILE A CA 1
ATOM 565 C C . ILE A 1 72 ? -2.596 1.676 -5.392 1.00 89.88 72 ILE A C 1
ATOM 567 O O . ILE A 1 72 ? -1.933 2.517 -4.794 1.00 89.88 72 ILE A O 1
ATOM 571 N N . ASN A 1 73 ? -2.062 0.745 -6.177 1.00 88.69 73 ASN A N 1
ATOM 572 C CA . ASN A 1 73 ? -0.631 0.631 -6.436 1.00 88.69 73 ASN A CA 1
ATOM 573 C C . ASN A 1 73 ? -0.245 1.455 -7.667 1.00 88.69 73 ASN A C 1
ATOM 575 O O . ASN A 1 73 ? -0.868 1.337 -8.725 1.00 88.69 73 ASN A O 1
ATOM 579 N N . VAL A 1 74 ? 0.808 2.253 -7.536 1.00 87.31 74 VAL A N 1
ATOM 580 C CA . VAL A 1 74 ? 1.429 3.023 -8.613 1.00 87.31 74 VAL A CA 1
ATOM 581 C C . VAL A 1 74 ? 2.841 2.490 -8.827 1.00 87.31 74 VAL A C 1
ATOM 583 O O . VAL A 1 74 ? 3.618 2.330 -7.885 1.00 87.31 74 VAL A O 1
ATOM 586 N N . VAL A 1 75 ? 3.172 2.204 -10.085 1.00 87.75 75 VAL A N 1
ATOM 587 C CA . VAL A 1 75 ? 4.507 1.764 -10.505 1.00 87.75 75 VAL A CA 1
ATOM 588 C C . VAL A 1 75 ? 5.082 2.840 -11.430 1.00 87.75 75 VAL A C 1
ATOM 590 O O . VAL A 1 75 ? 4.481 3.099 -12.476 1.00 87.75 75 VAL A O 1
ATOM 593 N N . PRO A 1 76 ? 6.206 3.486 -11.068 1.00 85.06 76 PRO A N 1
ATOM 594 C CA . PRO A 1 76 ? 6.841 4.493 -11.915 1.00 85.06 76 PRO A CA 1
ATOM 595 C C . PRO A 1 76 ? 7.305 3.911 -13.254 1.00 85.06 76 PRO A C 1
ATOM 597 O O . PRO A 1 76 ? 7.784 2.779 -13.316 1.00 85.06 76 PRO A O 1
ATOM 600 N N . THR A 1 77 ? 7.229 4.703 -14.323 1.00 83.00 77 THR A N 1
ATOM 601 C CA . THR A 1 77 ? 7.691 4.302 -15.664 1.00 83.00 77 THR A CA 1
ATOM 602 C C . THR A 1 77 ? 9.202 4.422 -15.848 1.00 83.00 77 THR A C 1
ATOM 604 O O . THR A 1 77 ? 9.754 3.798 -16.747 1.00 83.00 77 THR A O 1
ATOM 607 N N . SER A 1 78 ? 9.880 5.205 -15.006 1.00 83.94 78 SER A N 1
ATOM 608 C CA . SER A 1 78 ? 11.328 5.450 -15.055 1.00 83.94 78 SER A CA 1
ATOM 609 C C . SER A 1 78 ? 12.176 4.347 -14.398 1.00 83.94 78 SER A C 1
ATOM 611 O O . SER A 1 78 ? 13.395 4.479 -14.302 1.00 83.94 78 SER A O 1
ATOM 613 N N . GLY A 1 79 ? 11.563 3.239 -13.964 1.00 80.00 79 GLY A N 1
ATOM 614 C CA . GLY A 1 79 ? 12.240 2.127 -13.291 1.00 80.00 79 GLY A CA 1
ATOM 615 C C . GLY A 1 79 ? 11.792 0.741 -13.770 1.00 80.00 79 GLY A C 1
ATOM 616 O O . GLY A 1 79 ? 11.056 0.620 -14.751 1.00 80.00 79 GLY A O 1
ATOM 617 N N . PRO A 1 80 ? 12.237 -0.335 -13.091 1.00 81.44 80 PRO A N 1
ATOM 618 C CA . PRO A 1 80 ? 11.829 -1.692 -13.431 1.00 81.44 80 PRO A CA 1
ATOM 619 C C . PRO A 1 80 ? 10.309 -1.864 -13.331 1.00 81.44 80 PRO A C 1
ATOM 621 O O . PRO A 1 80 ? 9.681 -1.435 -12.361 1.00 81.44 80 PRO A O 1
ATOM 624 N N . ASN A 1 81 ? 9.722 -2.515 -14.333 1.00 84.69 81 ASN A N 1
ATOM 625 C CA . ASN A 1 81 ? 8.283 -2.726 -14.396 1.00 84.69 81 ASN A CA 1
ATOM 626 C C . ASN A 1 81 ? 7.870 -3.945 -13.560 1.00 84.69 81 ASN A C 1
ATOM 628 O O . ASN A 1 81 ? 8.066 -5.088 -13.971 1.00 84.69 81 ASN A O 1
ATOM 632 N N . TYR A 1 82 ? 7.257 -3.686 -12.408 1.00 8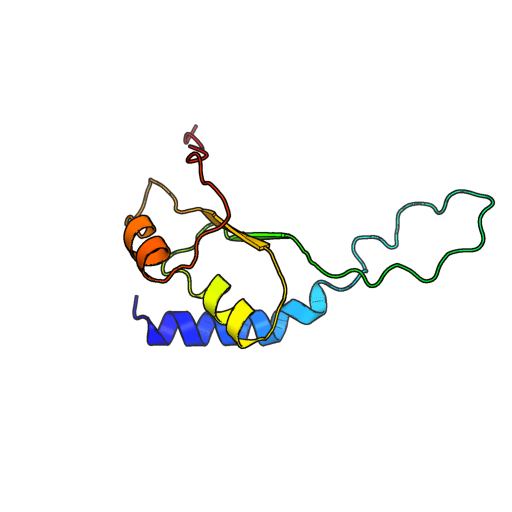3.56 82 TYR A N 1
ATOM 633 C CA . TYR A 1 82 ? 6.747 -4.716 -11.502 1.00 83.56 82 TYR A CA 1
ATOM 634 C C . TYR A 1 82 ? 5.236 -4.962 -11.623 1.00 83.56 82 TYR A C 1
ATOM 636 O O . TYR A 1 82 ? 4.677 -5.739 -10.852 1.00 83.56 82 TYR A O 1
ATOM 644 N N . VAL A 1 83 ? 4.561 -4.328 -12.589 1.00 85.62 83 VAL A N 1
ATOM 645 C CA . VAL A 1 83 ? 3.099 -4.411 -12.738 1.00 85.62 83 VAL A CA 1
ATOM 646 C C . VAL A 1 83 ? 2.635 -5.858 -12.908 1.00 85.62 83 VAL A C 1
ATOM 648 O O . VAL A 1 83 ? 1.697 -6.265 -12.229 1.00 85.62 83 VAL A O 1
ATOM 651 N N . SER A 1 84 ? 3.306 -6.650 -13.754 1.00 85.62 84 SER A N 1
ATOM 652 C CA . SER A 1 84 ? 2.942 -8.059 -13.965 1.00 85.62 84 SER A CA 1
ATOM 653 C C . SER A 1 84 ? 3.035 -8.872 -12.674 1.00 85.62 84 SER A C 1
ATOM 655 O O . SER A 1 84 ? 2.098 -9.581 -12.335 1.00 85.62 84 SER A O 1
ATOM 657 N N . LEU A 1 85 ? 4.109 -8.689 -11.899 1.00 85.50 85 LEU A N 1
ATOM 658 C CA . LEU A 1 85 ? 4.298 -9.393 -10.630 1.00 85.50 85 LEU A CA 1
ATOM 659 C C . LEU A 1 85 ? 3.210 -9.031 -9.606 1.00 85.50 85 LEU A C 1
ATOM 661 O O . LEU A 1 85 ? 2.660 -9.909 -8.950 1.00 85.50 85 LEU A O 1
ATOM 665 N N . ILE A 1 86 ? 2.875 -7.743 -9.481 1.00 84.75 86 ILE A N 1
ATOM 666 C CA . ILE A 1 86 ? 1.812 -7.262 -8.581 1.00 84.75 86 ILE A CA 1
ATOM 667 C C . ILE A 1 86 ? 0.456 -7.877 -8.962 1.00 84.75 86 ILE A C 1
ATOM 669 O O . ILE A 1 86 ? -0.322 -8.255 -8.083 1.00 84.75 86 ILE A O 1
ATOM 673 N N . ILE A 1 87 ? 0.173 -7.987 -10.263 1.00 84.38 87 ILE A N 1
ATOM 674 C CA . ILE A 1 87 ? -1.054 -8.605 -10.779 1.00 84.38 87 ILE A CA 1
ATOM 675 C C . ILE A 1 87 ? -1.080 -10.103 -10.467 1.00 84.38 87 ILE A C 1
ATOM 677 O O . ILE A 1 87 ? -2.084 -10.580 -9.939 1.00 84.38 87 ILE A O 1
ATOM 681 N N . ASP A 1 88 ? 0.011 -10.822 -10.733 1.00 85.94 88 ASP A N 1
ATOM 682 C CA . ASP A 1 88 ? 0.115 -12.268 -10.498 1.00 85.94 88 ASP A CA 1
ATOM 683 C C . ASP A 1 88 ? -0.070 -12.628 -9.013 1.00 85.94 88 ASP A C 1
ATOM 685 O O . ASP A 1 88 ? -0.646 -13.663 -8.682 1.00 85.94 88 ASP A O 1
ATOM 689 N N . MET A 1 89 ? 0.350 -11.740 -8.107 1.00 82.62 89 MET A N 1
ATOM 690 C CA . MET A 1 89 ? 0.177 -11.882 -6.654 1.00 82.62 89 MET A CA 1
ATOM 691 C C . MET A 1 89 ? -1.235 -11.513 -6.163 1.00 82.62 89 MET A C 1
ATOM 693 O O . MET A 1 89 ? -1.529 -11.624 -4.973 1.00 82.62 89 MET A O 1
ATOM 697 N N . GLY A 1 90 ? -2.123 -11.058 -7.053 1.00 81.62 90 GLY A N 1
ATOM 698 C CA . GLY A 1 90 ? -3.489 -10.655 -6.714 1.00 81.62 90 GLY A CA 1
ATOM 699 C C . GLY A 1 90 ? -3.584 -9.307 -5.993 1.00 81.62 90 GLY A C 1
ATOM 700 O O . GLY A 1 90 ? -4.634 -8.976 -5.445 1.00 81.62 90 GLY A O 1
ATOM 701 N N . PHE A 1 91 ? -2.521 -8.499 -6.003 1.00 79.94 91 PHE A N 1
ATOM 702 C CA . PHE A 1 91 ? -2.455 -7.194 -5.333 1.00 79.94 91 PHE A CA 1
ATOM 703 C C . PHE A 1 91 ? -3.042 -6.080 -6.211 1.00 79.94 91 PHE A C 1
ATOM 705 O O . PHE A 1 91 ? -2.424 -5.043 -6.471 1.00 79.94 91 PHE A O 1
ATOM 712 N N . ILE A 1 92 ? -4.253 -6.325 -6.710 1.00 66.75 92 ILE A N 1
ATOM 713 C CA . ILE A 1 92 ? -4.934 -5.494 -7.699 1.00 66.75 92 ILE A CA 1
ATOM 714 C C . ILE A 1 92 ? -5.962 -4.613 -6.992 1.00 66.75 92 ILE A C 1
ATOM 716 O O . ILE A 1 92 ? -6.874 -5.101 -6.328 1.00 66.75 92 ILE A O 1
ATOM 720 N N . SER A 1 93 ? -5.868 -3.303 -7.205 1.00 56.31 93 SER A N 1
ATOM 721 C CA . SER A 1 93 ? -6.968 -2.384 -6.912 1.00 56.31 93 SER A CA 1
ATOM 722 C C . SER A 1 93 ? -7.942 -2.352 -8.084 1.00 56.31 93 SER A C 1
ATOM 724 O O . SER A 1 93 ? -7.509 -2.400 -9.238 1.00 56.31 93 SER A O 1
ATOM 726 N N . ALA A 1 94 ? -9.249 -2.277 -7.819 1.00 44.22 94 ALA A N 1
ATOM 727 C CA . ALA A 1 94 ? -10.275 -2.331 -8.857 1.00 44.22 94 ALA A CA 1
ATOM 728 C C . ALA A 1 94 ? -9.992 -1.330 -9.999 1.00 44.22 94 ALA A C 1
ATOM 730 O O . ALA A 1 94 ? -10.073 -0.118 -9.833 1.00 44.22 94 ALA A O 1
ATOM 731 N N . ARG A 1 95 ? -9.683 -1.898 -11.172 1.00 35.84 95 ARG A N 1
ATOM 732 C CA . ARG A 1 95 ? -9.588 -1.273 -12.498 1.00 35.84 95 ARG A CA 1
ATOM 733 C C . ARG A 1 95 ? -8.635 -0.070 -12.601 1.00 35.84 95 ARG A C 1
ATOM 735 O O . ARG A 1 95 ? -9.049 1.073 -12.776 1.00 35.84 95 ARG A O 1
ATOM 742 N N . LEU A 1 96 ? -7.338 -0.364 -12.665 1.00 34.09 96 LEU A N 1
ATOM 743 C CA . LEU A 1 96 ? -6.351 0.518 -13.293 1.00 34.09 96 LEU A CA 1
ATOM 744 C C . LEU A 1 96 ? -6.722 0.752 -14.774 1.00 34.09 96 LEU A C 1
ATOM 746 O O . LEU A 1 96 ? -6.503 -0.105 -15.627 1.00 34.09 96 LEU A O 1
ATOM 750 N N . LYS A 1 97 ? -7.232 1.943 -15.111 1.00 32.88 97 LYS A N 1
ATOM 751 C CA . LYS A 1 97 ? -6.643 2.655 -16.253 1.00 32.88 97 LYS A CA 1
ATOM 752 C C . LYS A 1 97 ? -5.327 3.188 -15.715 1.00 32.88 97 LYS A C 1
ATOM 754 O O . LYS A 1 97 ? -5.349 3.866 -14.691 1.00 32.88 97 LYS A O 1
ATOM 759 N N . SER A 1 98 ? -4.208 2.849 -16.347 1.00 37.97 98 SER A N 1
ATOM 760 C CA . SER A 1 98 ? -2.914 3.433 -16.001 1.00 37.97 98 SER A CA 1
ATOM 761 C C . SER A 1 98 ? -3.076 4.952 -15.909 1.00 37.97 98 SER A C 1
ATOM 763 O O . SER A 1 98 ? -3.351 5.605 -16.919 1.00 37.97 98 SER A O 1
ATOM 765 N N . ILE A 1 99 ? -2.959 5.517 -14.709 1.00 44.78 99 ILE A N 1
ATOM 766 C CA . ILE A 1 99 ? -2.744 6.953 -14.579 1.00 44.78 99 ILE A CA 1
ATOM 767 C C . ILE A 1 99 ? -1.291 7.144 -14.997 1.00 44.78 99 ILE A C 1
ATOM 769 O O . ILE A 1 99 ? -0.365 6.921 -14.224 1.00 44.78 99 ILE A O 1
ATOM 773 N N . PHE A 1 100 ? -1.108 7.437 -16.280 1.00 42.44 100 PHE A N 1
ATOM 774 C CA . PHE A 1 100 ? 0.151 7.925 -16.809 1.00 42.44 100 PHE A CA 1
ATOM 775 C C . PHE A 1 100 ? 0.357 9.314 -16.204 1.00 42.44 100 PHE A C 1
ATOM 777 O O . PHE A 1 100 ? -0.406 10.23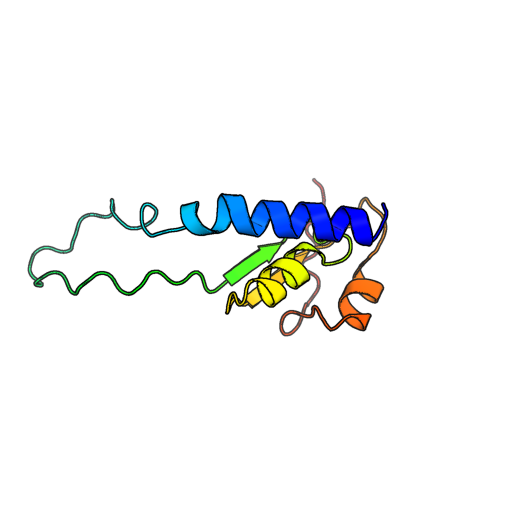0 -16.508 1.00 42.44 100 PHE A O 1
ATOM 784 N N . ILE A 1 101 ? 1.323 9.446 -15.296 1.00 49.72 101 ILE A N 1
ATOM 785 C CA . ILE A 1 101 ? 1.812 10.750 -14.850 1.00 49.72 101 ILE A CA 1
ATOM 786 C C . ILE A 1 101 ? 3.011 11.058 -15.753 1.00 49.72 101 ILE A C 1
ATOM 788 O O . ILE A 1 101 ? 4.053 10.430 -15.570 1.00 49.72 101 ILE A O 1
ATOM 792 N N . PRO A 1 102 ? 2.869 11.927 -16.770 1.00 30.95 102 PRO A N 1
ATOM 793 C CA . PRO A 1 102 ? 4.008 12.333 -17.579 1.00 30.95 102 PRO A CA 1
ATOM 794 C C . PRO A 1 102 ? 5.007 13.093 -16.704 1.00 30.95 102 PRO A C 1
ATOM 796 O O . PRO A 1 102 ? 4.614 13.968 -15.931 1.00 30.95 102 PRO A O 1
ATOM 799 N N . GLU A 1 103 ? 6.290 12.762 -16.836 1.00 53.38 103 GLU A N 1
ATOM 800 C CA . GLU A 1 103 ? 7.367 13.617 -16.338 1.00 53.38 103 GLU A CA 1
ATOM 801 C C . GLU A 1 103 ? 7.357 14.929 -17.149 1.00 53.38 103 GLU A C 1
ATOM 803 O O . GLU A 1 103 ? 7.213 14.902 -18.375 1.00 53.38 103 GLU A O 1
ATOM 808 N N . THR A 1 104 ? 7.423 16.066 -16.449 1.00 50.22 104 THR A N 1
ATOM 809 C CA . THR A 1 104 ? 7.641 17.405 -17.028 1.00 50.22 104 THR A CA 1
ATOM 810 C C . THR A 1 104 ? 9.093 17.608 -17.409 1.00 50.22 104 THR A C 1
ATOM 812 O O . THR A 1 104 ? 9.942 17.237 -16.565 1.00 50.22 104 THR A O 1
#

Sequence (104 aa):
MDLAEDALNWNSAVRNYWSLLSPLIFSDHPKRPGDEDPSPPFNMLRNVLDMNARLGGFYAALLNAGKSVWVINVVPTSGPNYVSLIIDMGFISARLKSIFIPET

Organism: Asparagus officinalis (NCBI:txid4686)